Protein AF-A0A239AAK7-F1 (afdb_monomer_lite)

Foldseek 3Di:
DDDDQPDQDQLLVQVLVLVVCVLLQCVLQLAPDNDLLRLCCQQPVVDSCQNVCSNSVVDRDDDPSSVVSCCVQFVWDSCSSVHPPDDTDTDHPFGQHPVRDRDPPVPRDPVSVVVVCPPVVVVVVVVVVVVVVVVVVVVVVVVVVVVVVVVVVD

Secondary structure (DSSP, 8-state):
---------HHHHHHHHHHHHHHHHHHHTTPSP-SHHHHHHHH-TT-TTHHHHHHTTSS-S--HHHHHHHHHHH---THHHHSSS-------SS-B-TTS-B-------HHHHHHHTTSHHHHHHHHHHHHHHHHHHHHHHHHHHHHHHHHTT-

Organism: NCBI:txid1627892

pLDDT: mean 74.69, std 17.74, range [36.34, 94.88]

Structure (mmCIF, N/CA/C/O backbone):
data_AF-A0A239AAK7-F1
#
_entry.id   AF-A0A239AAK7-F1
#
loop_
_atom_site.group_PDB
_atom_site.id
_atom_site.type_symbol
_atom_site.label_atom_id
_atom_site.label_alt_id
_atom_site.label_comp_id
_atom_site.label_asym_id
_atom_site.label_entity_id
_atom_site.label_seq_id
_atom_site.pdbx_PDB_ins_code
_atom_site.Cartn_x
_atom_site.Cartn_y
_atom_site.Cartn_z
_atom_site.occupancy
_atom_site.B_iso_or_equiv
_atom_site.auth_seq_id
_atom_site.auth_comp_id
_atom_site.auth_asym_id
_atom_site.auth_atom_id
_atom_site.pdbx_PDB_model_num
ATOM 1 N N . MET A 1 1 ? 28.289 14.047 -19.782 1.00 38.56 1 MET A N 1
ATOM 2 C CA . MET A 1 1 ? 27.276 13.076 -20.255 1.00 38.56 1 MET A CA 1
ATOM 3 C C . MET A 1 1 ? 25.957 13.418 -19.579 1.00 38.56 1 MET A C 1
ATOM 5 O O . MET A 1 1 ? 25.870 13.286 -18.367 1.00 38.56 1 MET A O 1
ATOM 9 N N . GLN A 1 2 ? 24.980 13.949 -20.316 1.00 36.34 2 GLN A N 1
ATOM 10 C CA . GLN A 1 2 ? 23.648 14.225 -19.769 1.00 36.34 2 GLN A CA 1
ATOM 11 C C . GLN A 1 2 ? 22.883 12.902 -19.687 1.00 36.34 2 GLN A C 1
ATOM 13 O O . GLN A 1 2 ? 22.629 12.257 -20.703 1.00 36.34 2 GLN A O 1
ATOM 18 N N . THR A 1 3 ? 22.562 12.460 -18.476 1.00 41.84 3 THR A N 1
ATOM 19 C CA . THR A 1 3 ? 21.661 11.333 -18.249 1.00 41.84 3 THR A CA 1
ATOM 20 C C . THR A 1 3 ? 20.270 11.737 -18.727 1.00 41.84 3 THR A C 1
ATOM 22 O O . THR A 1 3 ? 19.584 12.515 -18.070 1.00 41.84 3 THR A O 1
ATOM 25 N N . GLN A 1 4 ? 19.851 11.228 -19.890 1.00 46.66 4 GLN A N 1
ATOM 26 C CA . GLN A 1 4 ? 18.460 11.321 -20.330 1.00 46.66 4 GLN A CA 1
ATOM 27 C C . GLN A 1 4 ? 17.575 10.761 -19.209 1.00 46.66 4 GLN A C 1
ATOM 29 O O . GLN A 1 4 ? 17.643 9.570 -18.892 1.00 46.66 4 GLN A O 1
ATOM 34 N N . GLN A 1 5 ? 16.781 11.621 -18.567 1.00 51.81 5 GLN A N 1
ATOM 35 C CA . GLN A 1 5 ? 15.777 11.179 -17.607 1.00 51.81 5 GLN A CA 1
ATOM 36 C C . GLN A 1 5 ? 14.790 10.286 -18.362 1.00 51.81 5 GLN A C 1
ATOM 38 O O . GLN A 1 5 ? 14.039 10.749 -19.219 1.00 51.81 5 GLN A O 1
ATOM 43 N N . LYS A 1 6 ? 14.834 8.977 -18.091 1.00 64.25 6 LYS A N 1
ATOM 44 C CA . LYS A 1 6 ? 13.878 8.021 -18.656 1.00 64.25 6 LYS A CA 1
ATOM 45 C C . LYS A 1 6 ? 12.472 8.454 -18.253 1.00 64.25 6 LYS A C 1
ATOM 47 O O . LYS A 1 6 ? 12.147 8.450 -17.068 1.00 64.25 6 LYS A O 1
ATOM 52 N N . LYS A 1 7 ? 11.653 8.796 -19.247 1.00 71.81 7 LYS A N 1
ATOM 53 C CA . LYS A 1 7 ? 10.236 9.115 -19.071 1.00 71.81 7 LYS A CA 1
ATOM 54 C C . LYS A 1 7 ? 9.539 7.890 -18.468 1.00 71.81 7 LYS A C 1
ATOM 56 O O . LYS A 1 7 ? 9.503 6.829 -19.092 1.00 71.81 7 LYS A O 1
ATOM 61 N N . ILE A 1 8 ? 9.079 8.015 -17.227 1.00 79.31 8 ILE A N 1
ATOM 62 C CA . ILE A 1 8 ? 8.301 6.979 -16.539 1.00 79.31 8 ILE A CA 1
ATOM 63 C C . ILE A 1 8 ? 6.920 6.921 -17.204 1.00 79.31 8 ILE A C 1
ATOM 65 O O . ILE A 1 8 ? 6.363 7.958 -17.564 1.00 79.31 8 ILE A O 1
ATOM 69 N N . ASN A 1 9 ? 6.399 5.711 -17.416 1.00 86.12 9 ASN A N 1
ATOM 70 C CA . ASN A 1 9 ? 5.078 5.518 -18.012 1.00 86.12 9 ASN A CA 1
ATOM 71 C C . ASN A 1 9 ? 3.987 6.069 -17.067 1.00 86.12 9 ASN A C 1
ATOM 73 O O . ASN A 1 9 ? 4.116 5.820 -15.864 1.00 86.12 9 ASN A O 1
ATOM 77 N N . PRO A 1 10 ? 2.931 6.765 -17.535 1.00 88.94 10 PRO A N 1
ATOM 78 C CA . PRO A 1 10 ? 1.916 7.355 -16.657 1.00 88.94 10 PRO A CA 1
ATOM 79 C C . PRO A 1 10 ? 1.299 6.359 -15.668 1.00 88.94 10 PRO A C 1
ATOM 81 O O . PRO A 1 10 ? 1.191 6.654 -14.482 1.00 88.94 10 PRO A O 1
ATOM 84 N N . GLU A 1 11 ? 1.015 5.135 -16.110 1.00 91.50 11 GLU A N 1
ATOM 85 C CA . GLU A 1 11 ? 0.484 4.061 -15.266 1.00 91.50 11 GLU A CA 1
ATOM 86 C C . GLU A 1 11 ? 1.492 3.656 -14.187 1.00 91.50 11 GLU A C 1
ATOM 88 O O . GLU A 1 11 ? 1.119 3.346 -13.061 1.00 91.50 11 GLU A O 1
ATOM 93 N N . THR A 1 12 ? 2.794 3.690 -14.499 1.00 91.75 12 THR A N 1
ATOM 94 C CA . THR A 1 12 ? 3.842 3.434 -13.498 1.00 91.75 12 THR A CA 1
ATOM 95 C C . THR A 1 12 ? 3.886 4.540 -12.453 1.00 91.75 12 THR A C 1
ATOM 97 O O . THR A 1 12 ? 4.077 4.235 -11.280 1.00 91.75 12 THR A O 1
ATOM 100 N N . SER A 1 13 ? 3.695 5.797 -12.854 1.00 91.25 13 SER A N 1
ATOM 101 C CA . SER A 1 13 ? 3.602 6.915 -11.912 1.00 91.25 13 SER A CA 1
ATOM 102 C C . SER A 1 13 ? 2.395 6.755 -10.988 1.00 91.25 13 SER A C 1
ATOM 104 O O . SER A 1 13 ? 2.586 6.710 -9.776 1.00 91.25 13 SER A O 1
ATOM 106 N N . LYS A 1 14 ? 1.195 6.524 -11.538 1.00 92.62 14 LYS A N 1
ATOM 107 C CA . LYS A 1 14 ? -0.024 6.302 -10.742 1.00 92.62 14 LYS A CA 1
ATOM 108 C C . LYS A 1 14 ? 0.072 5.083 -9.827 1.00 92.62 14 LYS A C 1
ATOM 110 O O . LYS A 1 14 ? -0.349 5.120 -8.678 1.00 92.62 14 LYS A O 1
ATOM 115 N N . PHE A 1 15 ? 0.676 3.995 -10.302 1.00 94.62 15 PHE A N 1
ATOM 116 C CA . PHE A 1 15 ? 0.943 2.832 -9.460 1.00 94.62 15 PHE A CA 1
ATOM 117 C C . PHE A 1 15 ? 1.849 3.186 -8.278 1.00 94.62 15 PHE A C 1
ATOM 119 O O . PHE A 1 15 ? 1.572 2.773 -7.159 1.00 94.62 15 PHE A O 1
ATOM 126 N N . LEU A 1 16 ? 2.917 3.961 -8.491 1.00 93.19 16 LEU A N 1
ATOM 127 C CA . LEU A 1 16 ? 3.794 4.396 -7.400 1.00 93.19 16 LEU A CA 1
ATOM 128 C C . LEU A 1 16 ? 3.080 5.344 -6.423 1.00 93.19 16 LEU A C 1
ATOM 130 O O . LEU A 1 16 ? 3.316 5.229 -5.222 1.00 93.19 16 LEU A O 1
ATOM 134 N N . GLU A 1 17 ? 2.185 6.205 -6.910 1.00 92.56 17 GLU A N 1
ATOM 135 C CA . GLU A 1 17 ? 1.325 7.057 -6.075 1.00 92.56 17 GLU A CA 1
ATOM 136 C C . GLU A 1 17 ? 0.415 6.221 -5.169 1.00 92.56 17 GLU A C 1
ATOM 138 O O . GLU A 1 17 ? 0.360 6.466 -3.966 1.00 92.56 17 GLU A O 1
ATOM 143 N N . VAL A 1 18 ? -0.203 5.158 -5.699 1.00 93.06 18 VAL A N 1
ATOM 144 C CA . VAL A 1 18 ? -0.997 4.217 -4.891 1.00 93.06 18 VAL A CA 1
ATOM 145 C C . VAL A 1 18 ? -0.165 3.598 -3.768 1.00 93.06 18 VAL A C 1
ATOM 147 O O . VAL A 1 18 ? -0.619 3.505 -2.628 1.00 93.06 18 VAL A O 1
ATOM 150 N N . ILE A 1 19 ? 1.067 3.176 -4.065 1.00 94.88 19 ILE A N 1
ATOM 151 C CA . ILE A 1 19 ? 1.962 2.598 -3.053 1.00 94.88 19 ILE A CA 1
ATOM 152 C C . ILE A 1 19 ? 2.326 3.631 -1.980 1.00 94.88 19 ILE A C 1
ATOM 154 O O . ILE A 1 19 ? 2.437 3.283 -0.800 1.00 94.88 19 ILE A O 1
ATOM 158 N N . ASP A 1 20 ? 2.522 4.888 -2.374 1.00 92.44 20 ASP A N 1
ATOM 159 C CA . ASP A 1 20 ? 2.791 5.977 -1.443 1.00 92.44 20 ASP A CA 1
ATOM 160 C C . ASP A 1 20 ? 1.609 6.266 -0.527 1.00 92.44 20 ASP A C 1
ATOM 162 O O . ASP A 1 20 ? 1.810 6.381 0.684 1.00 92.44 20 ASP A O 1
ATOM 166 N N . GLU A 1 21 ? 0.398 6.290 -1.073 1.00 89.56 21 GLU A N 1
ATOM 167 C CA . GLU A 1 21 ? -0.824 6.473 -0.299 1.00 89.56 21 GLU A CA 1
ATOM 168 C C . GLU A 1 21 ? -1.037 5.317 0.684 1.00 89.56 21 GLU A C 1
ATOM 170 O O . GLU A 1 21 ? -1.214 5.560 1.874 1.00 89.56 21 GLU A O 1
ATOM 175 N N . ILE A 1 22 ? -0.883 4.057 0.253 1.00 90.69 22 ILE A N 1
ATOM 176 C CA . ILE A 1 22 ? -0.968 2.891 1.153 1.00 90.69 22 ILE A CA 1
ATOM 177 C C . ILE A 1 22 ? 0.016 3.028 2.313 1.00 90.69 22 ILE A C 1
ATOM 179 O O . ILE A 1 22 ? -0.352 2.872 3.477 1.00 90.69 22 ILE A O 1
ATOM 183 N N . LYS A 1 23 ? 1.281 3.335 2.009 1.00 91.69 23 LYS A N 1
ATOM 184 C CA . LYS A 1 23 ? 2.345 3.487 3.008 1.00 91.69 23 LYS A CA 1
ATOM 185 C C . LYS A 1 23 ? 2.032 4.617 3.992 1.00 91.69 23 LYS A C 1
ATOM 187 O O . LYS A 1 23 ? 2.243 4.448 5.193 1.00 91.69 23 LYS A O 1
ATOM 192 N N . ASN A 1 24 ? 1.569 5.762 3.497 1.00 86.88 24 ASN A N 1
ATOM 193 C CA . ASN A 1 24 ? 1.277 6.934 4.317 1.00 86.88 24 ASN A CA 1
ATOM 194 C C . ASN A 1 24 ? 0.034 6.707 5.182 1.00 86.88 24 ASN A C 1
ATOM 196 O O . ASN A 1 24 ? 0.113 6.894 6.394 1.00 86.88 24 ASN A O 1
ATOM 200 N N . THR A 1 25 ? -1.060 6.221 4.597 1.00 82.19 25 THR A N 1
ATOM 201 C CA . THR A 1 25 ? -2.305 5.889 5.301 1.00 82.19 25 THR A CA 1
ATOM 202 C C . THR A 1 25 ? -2.065 4.836 6.375 1.00 82.19 25 THR A C 1
ATOM 204 O O . THR A 1 25 ? -2.447 5.033 7.525 1.00 82.19 25 THR A O 1
ATOM 207 N N . ASN A 1 26 ? -1.318 3.773 6.069 1.00 85.00 26 ASN A N 1
ATOM 208 C CA . ASN A 1 26 ? -0.961 2.758 7.061 1.00 85.00 26 ASN A CA 1
ATOM 209 C C . ASN A 1 26 ? -0.075 3.314 8.183 1.00 85.00 26 ASN A C 1
ATOM 211 O O . ASN A 1 26 ? -0.268 2.981 9.349 1.00 85.00 26 ASN A O 1
ATOM 215 N N . ARG A 1 27 ? 0.881 4.196 7.866 1.00 82.19 27 ARG A N 1
ATOM 216 C CA . ARG A 1 27 ? 1.698 4.867 8.886 1.00 82.19 27 ARG A CA 1
ATOM 217 C C . ARG A 1 27 ? 0.859 5.782 9.782 1.00 82.19 27 ARG A C 1
ATOM 219 O O . ARG A 1 27 ? 1.125 5.837 10.978 1.00 82.19 27 ARG A O 1
ATOM 226 N N . LEU A 1 28 ? -0.116 6.494 9.218 1.00 77.81 28 LEU A N 1
ATOM 227 C CA . LEU A 1 28 ? -1.015 7.377 9.964 1.00 77.81 28 LEU A CA 1
ATOM 228 C C . LEU A 1 28 ? -1.961 6.594 10.877 1.00 77.81 28 LEU A C 1
ATOM 230 O O . LEU A 1 28 ? -2.203 7.026 11.996 1.00 77.81 28 LEU A O 1
ATOM 234 N N . LEU A 1 29 ? -2.458 5.448 10.414 1.00 73.38 29 LEU A N 1
ATOM 235 C CA . LEU A 1 29 ? -3.409 4.594 11.134 1.00 73.38 29 LEU A CA 1
ATOM 236 C C . LEU A 1 29 ? -2.741 3.534 12.022 1.00 73.38 29 LEU A C 1
ATOM 238 O O . LEU A 1 29 ? -3.408 2.623 12.496 1.00 73.38 29 LEU A O 1
ATOM 242 N N . ASP A 1 30 ? -1.419 3.599 12.177 1.00 76.12 30 ASP A N 1
ATOM 243 C CA . ASP A 1 30 ? -0.595 2.577 12.828 1.00 76.12 30 ASP A CA 1
ATOM 244 C C . ASP A 1 30 ? -0.807 1.131 12.306 1.00 76.12 30 ASP A C 1
ATOM 246 O O . ASP A 1 30 ? -0.376 0.158 12.924 1.00 76.12 30 ASP A O 1
ATOM 250 N N . ALA A 1 31 ? -1.343 0.978 11.093 1.00 77.75 31 ALA A N 1
ATOM 251 C CA . ALA A 1 31 ? -1.600 -0.299 10.434 1.00 77.75 31 ALA A CA 1
ATOM 252 C C . ALA A 1 31 ? -0.364 -0.839 9.706 1.00 77.75 31 ALA A C 1
ATOM 254 O O . ALA A 1 31 ? 0.447 -0.083 9.178 1.00 77.75 31 ALA A O 1
ATOM 255 N N . ASN A 1 32 ? -0.217 -2.158 9.617 1.00 82.25 32 ASN A N 1
ATOM 256 C CA . ASN A 1 32 ? 0.791 -2.788 8.764 1.00 82.25 32 ASN A CA 1
ATOM 257 C C . ASN A 1 32 ? 0.214 -3.175 7.394 1.00 82.25 32 ASN A C 1
ATOM 259 O O . ASN A 1 32 ? -0.948 -3.569 7.324 1.00 82.25 32 ASN A O 1
ATOM 263 N N . PRO A 1 33 ? 1.020 -3.141 6.312 1.00 89.50 33 PRO A N 1
ATOM 264 C CA . PRO A 1 33 ? 2.448 -2.780 6.227 1.00 89.50 33 PRO A CA 1
ATOM 265 C C . PRO A 1 33 ? 2.732 -1.264 6.106 1.00 89.50 33 PRO A C 1
ATOM 267 O O . PRO A 1 33 ? 2.055 -0.558 5.365 1.00 89.50 33 PRO A O 1
ATOM 270 N N . LYS A 1 34 ? 3.814 -0.779 6.743 1.00 87.50 34 LYS A N 1
ATOM 271 C CA . LYS A 1 34 ? 4.215 0.657 6.757 1.00 87.50 34 LYS A CA 1
ATOM 272 C C . LYS A 1 34 ? 5.432 1.001 5.894 1.00 87.50 34 LYS A C 1
ATOM 274 O O . LYS A 1 34 ? 5.859 2.153 5.843 1.00 87.50 34 LYS A O 1
ATOM 279 N N . THR A 1 35 ? 6.054 0.009 5.259 1.00 91.06 35 THR A N 1
ATOM 280 C CA . THR A 1 35 ? 7.290 0.201 4.486 1.00 91.06 35 THR A CA 1
ATOM 281 C C . THR A 1 35 ? 7.134 -0.311 3.065 1.00 91.06 35 THR A C 1
ATOM 283 O O . THR A 1 35 ? 6.439 -1.295 2.820 1.00 91.06 35 THR A O 1
ATOM 286 N N . TYR A 1 36 ? 7.855 0.308 2.128 1.00 93.31 36 TYR A N 1
ATOM 287 C CA . TYR A 1 36 ? 7.912 -0.156 0.742 1.00 93.31 36 TYR A CA 1
ATOM 288 C C . TYR A 1 36 ? 8.329 -1.625 0.630 1.00 93.31 36 TYR A C 1
ATOM 290 O O . TYR A 1 36 ? 7.746 -2.363 -0.149 1.00 93.31 36 TYR A O 1
ATOM 298 N N . SER A 1 37 ? 9.314 -2.069 1.416 1.00 91.81 37 SER A N 1
ATOM 299 C CA . SER A 1 37 ? 9.782 -3.461 1.372 1.00 91.81 37 SER A CA 1
ATOM 300 C C . SER A 1 37 ? 8.694 -4.443 1.815 1.00 91.81 37 SER A C 1
ATOM 302 O O . SER A 1 37 ? 8.520 -5.488 1.191 1.00 91.81 37 SER A O 1
ATOM 304 N N . ALA A 1 38 ? 7.923 -4.092 2.850 1.00 91.12 38 ALA A N 1
ATOM 305 C CA . ALA A 1 38 ? 6.817 -4.917 3.325 1.00 91.12 38 ALA A CA 1
ATOM 306 C C . ALA A 1 38 ? 5.662 -4.961 2.313 1.00 91.12 38 ALA A C 1
ATOM 308 O O . ALA A 1 38 ? 5.179 -6.045 1.997 1.00 91.12 38 ALA A O 1
ATOM 309 N N . ILE A 1 39 ? 5.280 -3.814 1.737 1.00 94.25 39 ILE A N 1
ATOM 310 C CA . ILE A 1 39 ? 4.257 -3.754 0.679 1.00 94.25 39 ILE A CA 1
ATOM 311 C C . ILE A 1 39 ? 4.711 -4.563 -0.545 1.00 94.25 39 ILE A C 1
ATOM 313 O O . ILE A 1 39 ? 3.961 -5.399 -1.041 1.00 94.25 39 ILE A O 1
ATOM 317 N N . ALA A 1 40 ? 5.958 -4.382 -0.995 1.00 94.50 40 ALA A N 1
ATOM 318 C CA . ALA A 1 40 ? 6.530 -5.148 -2.101 1.00 94.50 40 ALA A CA 1
ATOM 319 C C . ALA A 1 40 ? 6.560 -6.652 -1.801 1.00 94.50 40 ALA A C 1
ATOM 321 O O . ALA A 1 40 ? 6.286 -7.453 -2.685 1.00 94.50 40 ALA A O 1
ATOM 322 N N . GLY A 1 41 ? 6.851 -7.038 -0.556 1.00 93.44 41 GLY A N 1
ATOM 323 C CA . GLY A 1 41 ? 6.825 -8.430 -0.114 1.00 93.44 41 GLY A CA 1
ATOM 324 C C . GLY A 1 41 ? 5.441 -9.076 -0.187 1.00 93.44 41 GLY A C 1
ATOM 325 O O . GLY A 1 41 ? 5.369 -10.285 -0.372 1.00 93.44 41 GLY A O 1
ATOM 326 N N . ILE A 1 42 ? 4.368 -8.288 -0.083 1.00 92.19 42 ILE A N 1
ATOM 327 C CA . ILE A 1 42 ? 2.986 -8.766 -0.225 1.00 92.19 42 ILE A CA 1
ATOM 328 C C . ILE A 1 42 ? 2.598 -8.840 -1.699 1.00 92.19 42 ILE A C 1
ATOM 330 O O . ILE A 1 42 ? 2.127 -9.874 -2.161 1.00 92.19 42 ILE A O 1
ATOM 334 N N . ILE A 1 43 ? 2.806 -7.759 -2.456 1.00 94.00 43 ILE A N 1
ATOM 335 C CA . ILE A 1 43 ? 2.277 -7.695 -3.824 1.00 94.00 43 ILE A CA 1
ATOM 336 C C . ILE A 1 43 ? 3.179 -8.379 -4.851 1.00 94.00 43 ILE A C 1
ATOM 338 O O . ILE A 1 43 ? 2.700 -8.871 -5.868 1.00 94.00 43 ILE A O 1
ATOM 342 N N . TYR A 1 44 ? 4.487 -8.422 -4.613 1.00 94.25 44 TYR A N 1
ATOM 343 C CA . TYR A 1 44 ? 5.450 -9.003 -5.541 1.00 94.25 44 TYR A CA 1
ATOM 344 C C . TYR A 1 44 ? 6.621 -9.669 -4.793 1.00 94.25 44 TYR A C 1
ATOM 346 O O . TYR A 1 44 ? 7.758 -9.183 -4.829 1.00 94.25 44 TYR A O 1
ATOM 354 N N . PRO A 1 45 ? 6.360 -10.796 -4.102 1.00 90.06 45 PRO A N 1
ATOM 355 C CA . PRO A 1 45 ? 7.303 -11.419 -3.168 1.00 90.06 45 PRO A CA 1
ATOM 356 C C . PRO A 1 45 ? 8.634 -11.838 -3.803 1.00 90.06 45 PRO A C 1
ATOM 358 O O . PRO A 1 45 ? 9.653 -11.877 -3.114 1.00 90.06 45 PRO A O 1
ATOM 361 N N . SER A 1 46 ? 8.644 -12.115 -5.110 1.00 91.94 46 SER A N 1
ATOM 362 C CA . SER A 1 46 ? 9.841 -12.500 -5.864 1.00 91.94 46 SER A CA 1
ATOM 363 C C . SER A 1 46 ? 10.855 -11.363 -6.044 1.00 91.94 46 SER A C 1
ATOM 365 O O . SER A 1 46 ? 12.024 -11.633 -6.310 1.00 91.94 46 SER A O 1
ATOM 367 N N . ASP A 1 47 ? 10.452 -10.096 -5.888 1.00 91.69 47 ASP A N 1
ATOM 368 C CA . ASP A 1 47 ? 11.351 -8.947 -6.023 1.00 91.69 47 ASP A CA 1
ATOM 369 C C . ASP A 1 47 ? 10.905 -7.757 -5.162 1.00 91.69 47 ASP A C 1
ATOM 371 O O . ASP A 1 47 ? 10.185 -6.859 -5.605 1.00 91.69 47 ASP A O 1
ATOM 375 N N . ARG A 1 48 ? 11.441 -7.680 -3.939 1.00 89.56 48 ARG A N 1
ATOM 376 C CA . ARG A 1 48 ? 11.166 -6.575 -3.001 1.00 89.56 48 ARG A CA 1
ATOM 377 C C . ARG A 1 48 ? 11.721 -5.216 -3.445 1.00 89.56 48 ARG A C 1
ATOM 379 O O . ARG A 1 48 ? 11.395 -4.195 -2.848 1.00 89.56 48 ARG A O 1
ATOM 386 N N . THR A 1 49 ? 12.549 -5.178 -4.492 1.00 92.75 49 THR A N 1
ATOM 387 C CA . THR A 1 49 ? 13.127 -3.935 -5.041 1.00 92.75 49 THR A CA 1
ATOM 388 C C . THR A 1 49 ? 12.321 -3.368 -6.213 1.00 92.75 49 THR A C 1
ATOM 390 O O . THR A 1 49 ? 12.745 -2.403 -6.858 1.00 92.75 49 THR A O 1
ATOM 393 N N . ILE A 1 50 ? 11.147 -3.948 -6.491 1.00 93.19 50 ILE A N 1
ATOM 394 C CA . ILE A 1 50 ? 10.298 -3.621 -7.637 1.00 93.19 50 ILE A CA 1
ATOM 395 C C . ILE A 1 50 ? 10.026 -2.120 -7.788 1.00 93.19 50 ILE A C 1
ATOM 397 O O . ILE A 1 50 ? 10.203 -1.572 -8.876 1.00 93.19 50 ILE A O 1
ATOM 401 N N . PHE A 1 51 ? 9.700 -1.420 -6.702 1.00 93.31 51 PHE A N 1
ATOM 402 C CA . PHE A 1 51 ? 9.392 0.013 -6.748 1.00 93.31 51 PHE A CA 1
ATOM 403 C C . PHE A 1 51 ? 10.596 0.858 -7.159 1.00 93.31 51 PHE A C 1
ATOM 405 O O . PHE A 1 51 ? 10.476 1.761 -7.984 1.00 93.31 51 PHE A O 1
ATOM 412 N N . THR A 1 52 ? 11.790 0.530 -6.658 1.00 91.38 52 THR A N 1
ATOM 413 C CA . THR A 1 52 ? 13.027 1.206 -7.066 1.00 91.38 52 THR A CA 1
ATOM 414 C C . THR A 1 52 ? 13.327 0.961 -8.541 1.00 91.38 52 THR A C 1
ATOM 416 O O . THR A 1 52 ? 13.726 1.886 -9.248 1.00 91.38 52 THR A O 1
ATOM 419 N N . LYS A 1 53 ? 13.119 -0.268 -9.027 1.00 92.00 53 LYS A N 1
ATOM 420 C CA . LYS A 1 53 ? 13.334 -0.627 -10.435 1.00 92.00 53 LYS A CA 1
ATOM 421 C C . LYS A 1 53 ? 12.359 0.089 -11.369 1.00 92.00 53 LYS A C 1
ATOM 423 O O . LYS A 1 53 ? 12.787 0.533 -12.434 1.00 92.00 53 LYS A O 1
ATOM 428 N N . LEU A 1 54 ? 11.095 0.230 -10.967 1.00 91.56 54 LEU A N 1
ATOM 429 C CA . LEU A 1 54 ? 10.084 1.009 -11.687 1.00 91.56 54 LEU A CA 1
ATOM 430 C C . LEU A 1 54 ? 10.450 2.500 -11.701 1.00 91.56 54 LEU A C 1
ATOM 432 O O . LEU A 1 54 ? 10.559 3.091 -12.771 1.00 91.56 54 LEU A O 1
ATOM 436 N N . LYS A 1 55 ? 10.776 3.081 -10.539 1.00 90.31 55 LYS A N 1
ATOM 437 C CA . LYS A 1 55 ? 11.162 4.498 -10.406 1.00 90.31 55 LYS A CA 1
ATOM 438 C C . LYS A 1 55 ? 12.413 4.862 -11.212 1.00 90.31 55 LYS A C 1
ATOM 440 O O . LYS A 1 55 ? 12.496 5.945 -11.773 1.00 90.31 55 LYS A O 1
ATOM 445 N N . LYS A 1 56 ? 13.396 3.959 -11.287 1.00 89.31 56 LYS A N 1
ATOM 446 C CA . LYS A 1 56 ? 14.625 4.152 -12.081 1.00 89.31 56 LYS A CA 1
ATOM 447 C C . LYS A 1 56 ? 14.452 3.805 -13.568 1.00 89.31 56 LYS A C 1
ATOM 449 O O . LYS A 1 56 ? 15.414 3.899 -14.328 1.00 89.31 56 LYS A O 1
ATOM 454 N N . GLY A 1 57 ? 13.275 3.335 -13.991 1.00 84.62 57 GLY A N 1
ATOM 455 C CA . GLY A 1 57 ? 13.039 2.877 -15.363 1.00 84.62 57 GLY A CA 1
ATOM 456 C C . GLY A 1 57 ? 13.914 1.683 -15.775 1.00 84.62 57 GLY A C 1
ATOM 457 O O . GLY A 1 57 ? 14.188 1.486 -16.966 1.00 84.62 57 GLY A O 1
ATOM 458 N N . VAL A 1 58 ? 14.402 0.907 -14.799 1.00 88.31 58 VAL A N 1
ATOM 459 C CA . VAL A 1 58 ? 15.061 -0.391 -15.025 1.00 88.31 58 VAL A CA 1
ATOM 460 C C . VAL A 1 58 ? 14.002 -1.411 -15.427 1.00 88.31 58 VAL A C 1
ATOM 462 O O . VAL A 1 58 ? 14.202 -2.174 -16.369 1.00 88.31 58 VAL A O 1
ATOM 465 N N . ARG A 1 59 ? 12.838 -1.363 -14.769 1.00 86.50 59 ARG A N 1
ATOM 466 C CA . ARG A 1 59 ? 11.643 -2.098 -15.180 1.00 86.50 59 ARG A CA 1
ATOM 467 C C . ARG A 1 59 ? 10.686 -1.148 -15.892 1.00 86.50 59 ARG A C 1
ATOM 469 O O . ARG A 1 59 ? 10.350 -0.102 -15.353 1.00 86.50 59 ARG A O 1
ATOM 476 N N . LYS A 1 60 ? 10.273 -1.514 -17.110 1.00 84.69 60 LYS A N 1
ATOM 477 C CA . LYS A 1 60 ? 9.447 -0.656 -17.981 1.00 84.69 60 LYS A CA 1
ATOM 478 C C . LYS A 1 60 ? 7.945 -0.742 -17.705 1.00 84.69 60 LYS A C 1
ATOM 480 O O . LYS A 1 60 ? 7.223 0.180 -18.055 1.00 84.69 60 LYS A O 1
ATOM 485 N N . LYS A 1 61 ? 7.478 -1.867 -17.160 1.00 87.94 61 LYS A N 1
ATOM 486 C CA . LYS A 1 61 ? 6.058 -2.154 -16.934 1.00 87.94 61 LYS A CA 1
ATOM 487 C C . LYS A 1 61 ? 5.846 -2.722 -15.540 1.00 87.94 61 LYS A C 1
ATOM 489 O O . LYS A 1 61 ? 6.724 -3.412 -15.010 1.00 87.94 61 LYS A O 1
ATOM 494 N N . ILE A 1 62 ? 4.672 -2.447 -14.988 1.00 91.25 62 ILE A N 1
ATOM 495 C CA . ILE A 1 62 ? 4.217 -3.026 -13.729 1.00 91.25 62 ILE A CA 1
ATOM 496 C C . ILE A 1 62 ? 3.918 -4.515 -13.973 1.00 91.25 62 ILE A C 1
ATOM 498 O O . ILE A 1 62 ? 3.294 -4.844 -14.984 1.00 91.25 62 ILE A O 1
ATOM 502 N N . PRO A 1 63 ? 4.382 -5.431 -13.109 1.00 92.44 63 PRO A N 1
ATOM 503 C CA . PRO A 1 63 ? 4.026 -6.844 -13.212 1.00 92.44 63 PRO A CA 1
ATOM 504 C C . PRO A 1 63 ? 2.528 -7.047 -13.003 1.00 92.44 63 PRO A C 1
ATOM 506 O O . PRO A 1 63 ? 1.961 -6.458 -12.085 1.00 92.44 63 PRO A O 1
ATOM 509 N N . LEU A 1 64 ? 1.911 -7.925 -13.796 1.00 92.50 64 LEU A N 1
ATOM 510 C CA . LEU A 1 64 ? 0.492 -8.244 -13.642 1.00 92.50 64 LEU A CA 1
ATOM 511 C C . LEU A 1 64 ? 0.198 -8.825 -12.254 1.00 92.50 64 LEU A C 1
ATOM 513 O O . LEU A 1 64 ? -0.716 -8.358 -11.588 1.00 92.50 64 LEU A O 1
ATOM 517 N N . ASP A 1 65 ? 1.033 -9.748 -11.775 1.00 93.06 65 ASP A N 1
ATOM 518 C CA . ASP A 1 65 ? 0.887 -10.340 -10.439 1.00 93.06 65 ASP A CA 1
ATOM 519 C C . ASP A 1 65 ? 0.895 -9.272 -9.336 1.00 93.06 65 ASP A C 1
ATOM 521 O O . ASP A 1 65 ? 0.139 -9.359 -8.373 1.00 93.06 65 ASP A O 1
ATOM 525 N N . ALA A 1 66 ? 1.708 -8.220 -9.501 1.00 93.88 66 ALA A N 1
ATOM 526 C CA . ALA A 1 66 ? 1.756 -7.111 -8.554 1.00 93.88 66 ALA A CA 1
ATOM 527 C C . ALA A 1 66 ? 0.448 -6.314 -8.535 1.00 93.88 66 ALA A C 1
ATOM 529 O O . ALA A 1 66 ? 0.004 -5.924 -7.461 1.00 93.88 66 ALA A O 1
ATOM 530 N N . LEU A 1 67 ? -0.179 -6.101 -9.695 1.00 94.06 67 LEU A N 1
ATOM 531 C CA . LEU A 1 67 ? -1.482 -5.436 -9.802 1.00 94.06 67 LEU A CA 1
ATOM 532 C C . LEU A 1 67 ? -2.603 -6.294 -9.206 1.00 94.06 67 LEU A C 1
ATOM 534 O O . LEU A 1 67 ? -3.408 -5.796 -8.425 1.00 94.06 67 LEU A O 1
ATOM 538 N N . VAL A 1 68 ? -2.620 -7.592 -9.520 1.00 92.25 68 VAL A N 1
ATOM 539 C CA . VAL A 1 68 ? -3.616 -8.537 -8.992 1.00 92.25 68 VAL A CA 1
ATOM 540 C C . VAL A 1 68 ? -3.533 -8.609 -7.470 1.00 92.25 68 VAL A C 1
ATOM 542 O O . VAL A 1 68 ? -4.548 -8.483 -6.783 1.00 92.25 68 VAL A O 1
ATOM 545 N N . ASN A 1 69 ? -2.326 -8.747 -6.921 1.00 92.12 6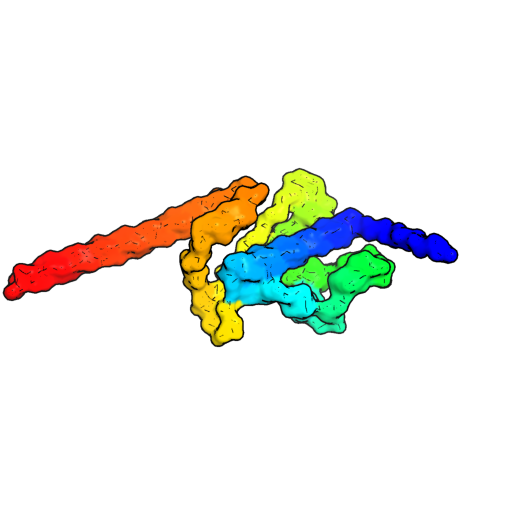9 ASN A N 1
ATOM 546 C CA . ASN A 1 69 ? -2.136 -8.792 -5.476 1.00 92.12 69 ASN A CA 1
ATOM 547 C C . ASN A 1 69 ? -2.452 -7.442 -4.819 1.00 92.12 69 ASN A C 1
ATOM 549 O O . ASN A 1 69 ? -3.036 -7.415 -3.740 1.00 92.12 69 ASN A O 1
ATOM 553 N N . LEU A 1 70 ? -2.128 -6.320 -5.467 1.00 92.25 70 LEU A N 1
ATOM 554 C CA . LEU A 1 70 ? -2.496 -4.993 -4.975 1.00 92.25 70 LEU A CA 1
ATOM 555 C C . LEU A 1 70 ? -4.021 -4.853 -4.829 1.00 92.25 70 LEU A C 1
ATOM 557 O O . LEU A 1 70 ? -4.497 -4.493 -3.754 1.00 92.25 70 LEU A O 1
ATOM 561 N N . ALA A 1 71 ? -4.782 -5.217 -5.863 1.00 90.00 71 ALA A N 1
ATOM 562 C CA . ALA A 1 71 ? -6.244 -5.215 -5.819 1.00 90.00 71 ALA A CA 1
ATOM 563 C C . ALA A 1 71 ? -6.797 -6.193 -4.767 1.00 90.00 71 ALA A C 1
ATOM 565 O O . ALA A 1 71 ? -7.744 -5.887 -4.049 1.00 90.00 71 ALA A O 1
ATOM 566 N N . THR A 1 72 ? -6.182 -7.368 -4.631 1.00 87.25 72 THR A N 1
ATOM 567 C CA . THR A 1 72 ? -6.673 -8.426 -3.736 1.00 87.25 72 THR A CA 1
ATOM 568 C C . THR A 1 72 ? -6.463 -8.091 -2.260 1.00 87.25 72 THR A C 1
ATOM 570 O O . THR A 1 72 ? -7.401 -8.218 -1.468 1.00 87.25 72 THR A O 1
ATOM 573 N N . TYR A 1 73 ? -5.246 -7.674 -1.894 1.00 86.94 73 TYR A N 1
ATOM 574 C CA . TYR A 1 73 ? -4.829 -7.473 -0.503 1.00 86.94 73 TYR A CA 1
ATOM 575 C C . TYR A 1 73 ? -5.124 -6.072 0.025 1.00 86.94 73 TYR A C 1
ATOM 577 O O . TYR A 1 73 ? -5.396 -5.925 1.212 1.00 86.94 73 TYR A O 1
ATOM 585 N N . PHE A 1 74 ? -5.064 -5.054 -0.835 1.00 87.12 74 PHE A N 1
ATOM 586 C CA . PHE A 1 74 ? -5.276 -3.661 -0.436 1.00 87.12 74 PHE A CA 1
ATOM 587 C C . PHE A 1 74 ? -6.606 -3.096 -0.935 1.00 87.12 74 PHE A C 1
ATOM 589 O O . PHE A 1 74 ? -6.894 -1.937 -0.663 1.00 87.12 74 PHE A O 1
ATOM 596 N N . LYS A 1 75 ? -7.410 -3.895 -1.655 1.00 84.94 75 LYS A N 1
ATOM 597 C CA . LYS A 1 75 ? -8.740 -3.510 -2.165 1.00 84.94 75 LYS A CA 1
ATOM 598 C C . LYS A 1 75 ? -8.743 -2.221 -2.987 1.00 84.94 75 LYS A C 1
ATOM 600 O O . LYS A 1 75 ? -9.751 -1.528 -3.056 1.00 84.94 75 LYS A O 1
ATOM 605 N N . VAL A 1 76 ? -7.615 -1.904 -3.616 1.00 86.44 76 VAL A N 1
ATOM 606 C CA . VAL A 1 76 ? -7.495 -0.709 -4.449 1.00 86.44 76 VAL A CA 1
ATOM 607 C C . VAL A 1 76 ? -8.212 -0.945 -5.771 1.00 86.44 76 VAL A C 1
ATOM 609 O O . VAL A 1 76 ? -7.988 -1.968 -6.425 1.00 86.44 76 VAL A O 1
ATOM 612 N N . ASP A 1 77 ? -9.023 0.025 -6.192 1.00 86.50 77 ASP A N 1
ATOM 613 C CA . ASP A 1 77 ? -9.586 0.036 -7.538 1.00 86.50 77 ASP A CA 1
ATOM 614 C C . ASP A 1 77 ? -8.477 0.307 -8.568 1.00 86.50 77 ASP A C 1
ATOM 616 O O . ASP A 1 77 ? -7.862 1.376 -8.610 1.00 86.50 77 ASP A O 1
ATOM 620 N N . MET A 1 78 ? -8.214 -0.684 -9.420 1.00 88.81 78 MET A N 1
ATOM 621 C CA . MET A 1 78 ? -7.198 -0.589 -10.467 1.00 88.81 78 MET A CA 1
ATOM 622 C C . MET A 1 78 ? -7.568 0.419 -11.558 1.00 88.81 78 MET A C 1
ATOM 624 O O . MET A 1 78 ? -6.671 0.870 -12.272 1.00 88.81 78 MET A O 1
ATOM 628 N N . ASN A 1 79 ? -8.840 0.819 -11.674 1.00 88.75 79 ASN A N 1
ATOM 629 C CA . ASN A 1 79 ? -9.271 1.825 -12.641 1.00 88.75 79 ASN A CA 1
ATOM 630 C C . ASN A 1 79 ? -8.524 3.148 -12.462 1.00 88.75 79 ASN A C 1
ATOM 632 O O . ASN A 1 79 ? -8.174 3.780 -13.457 1.00 88.75 79 ASN A O 1
ATOM 636 N N . TYR A 1 80 ? -8.170 3.501 -11.220 1.00 88.25 80 TYR A N 1
ATOM 637 C CA . TYR A 1 80 ? -7.336 4.665 -10.919 1.00 88.25 80 TYR A CA 1
ATOM 638 C C . TYR A 1 80 ? -6.037 4.687 -11.741 1.00 88.25 80 TYR A C 1
ATOM 640 O O . TYR A 1 80 ? -5.633 5.731 -12.253 1.00 88.25 80 TYR A O 1
ATOM 648 N N . ILE A 1 81 ? -5.391 3.527 -11.905 1.00 90.69 81 ILE A N 1
ATOM 649 C CA . ILE A 1 81 ? -4.081 3.401 -12.557 1.00 90.69 81 ILE A CA 1
ATOM 650 C C . ILE A 1 81 ? -4.189 3.562 -14.078 1.00 90.69 81 ILE A C 1
ATOM 652 O O . ILE A 1 81 ? -3.282 4.125 -14.693 1.00 90.69 81 ILE A O 1
ATOM 656 N N . PHE A 1 82 ? -5.272 3.072 -14.681 1.00 90.56 82 PHE A N 1
ATOM 657 C CA . PHE A 1 82 ? -5.390 2.942 -16.137 1.00 90.56 82 PHE A CA 1
ATOM 658 C C . PHE A 1 82 ? -6.292 3.989 -16.790 1.00 90.56 82 PHE A C 1
ATOM 660 O O . PHE A 1 82 ? -6.141 4.247 -17.982 1.00 90.56 82 PHE A O 1
ATOM 667 N N . PHE A 1 83 ? -7.198 4.606 -16.033 1.00 88.00 83 PHE A N 1
ATOM 668 C CA . PHE A 1 83 ? -8.197 5.531 -16.559 1.00 88.00 83 PHE A CA 1
ATOM 669 C C . PHE A 1 83 ? -8.136 6.889 -15.850 1.00 88.00 83 PHE A C 1
ATOM 671 O O . PHE A 1 83 ? -7.620 7.025 -14.738 1.00 88.00 83 PHE A O 1
ATOM 678 N N . GLU A 1 84 ? -8.613 7.927 -16.530 1.00 82.94 84 GLU A N 1
ATOM 679 C CA . GLU A 1 84 ? -8.803 9.262 -15.956 1.00 82.94 84 GLU A CA 1
ATOM 680 C C . GLU A 1 84 ? -10.191 9.373 -15.307 1.00 82.94 84 GLU A C 1
ATOM 682 O O . GLU A 1 84 ? -11.104 8.632 -15.667 1.00 82.94 84 GLU A O 1
ATOM 687 N N . GLY A 1 85 ? -10.349 10.284 -14.340 1.00 77.19 85 GLY A N 1
ATOM 688 C CA . GLY A 1 85 ? -11.627 10.522 -13.652 1.00 77.19 85 GLY A CA 1
ATOM 689 C C . GLY A 1 85 ? -11.987 9.513 -12.556 1.00 77.19 85 GLY A C 1
ATOM 690 O O . GLY A 1 85 ? -13.077 9.591 -12.001 1.00 77.19 85 GLY A O 1
ATOM 691 N N . PHE A 1 86 ? -11.085 8.583 -12.237 1.00 80.88 8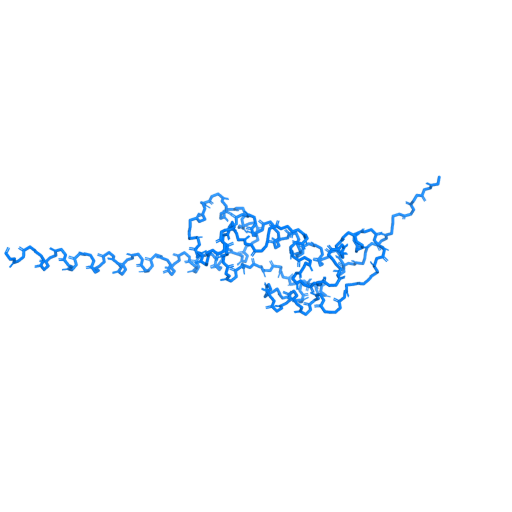6 PHE A N 1
ATOM 692 C CA . PHE A 1 86 ? -11.191 7.722 -11.062 1.00 80.88 86 PHE A CA 1
ATOM 693 C C . PHE A 1 86 ? -10.3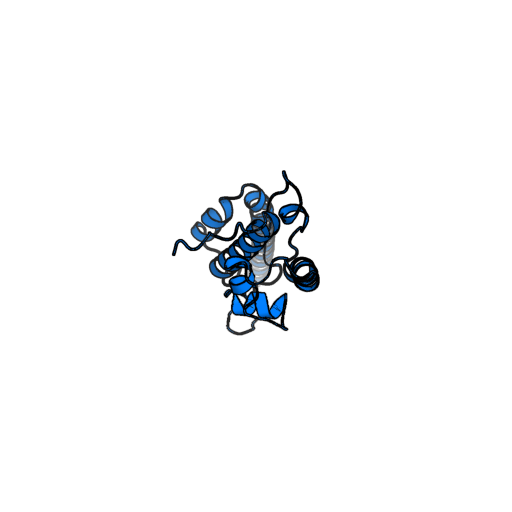17 8.277 -9.944 1.00 80.88 86 PHE A C 1
ATOM 695 O O . PHE A 1 86 ? -9.179 8.676 -10.201 1.00 80.88 86 PHE A O 1
ATOM 702 N N . ASP A 1 87 ? -10.830 8.238 -8.717 1.00 77.69 87 ASP A N 1
ATOM 703 C CA . ASP A 1 87 ? -10.108 8.665 -7.523 1.00 77.69 87 ASP A CA 1
ATOM 704 C C . ASP A 1 87 ? -9.488 7.484 -6.781 1.00 77.69 87 ASP A C 1
A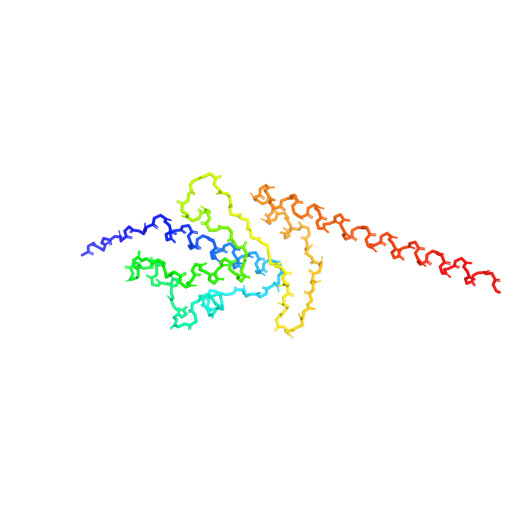TOM 706 O O . ASP A 1 87 ? -10.025 6.372 -6.744 1.00 77.69 87 ASP A O 1
ATOM 710 N N . MET A 1 88 ? -8.332 7.739 -6.172 1.00 80.75 88 MET A N 1
ATOM 711 C CA . MET A 1 88 ? -7.662 6.758 -5.335 1.00 80.75 88 MET A CA 1
ATOM 712 C C . MET A 1 88 ? -8.353 6.717 -3.974 1.00 80.75 88 MET A C 1
ATOM 714 O O . MET A 1 88 ? -8.284 7.674 -3.205 1.00 80.75 88 MET A O 1
ATOM 718 N N . ASN A 1 89 ? -8.980 5.581 -3.676 1.00 76.56 89 ASN A N 1
ATOM 719 C CA . ASN A 1 89 ? -9.586 5.308 -2.381 1.00 76.56 89 ASN A CA 1
ATOM 720 C C . ASN A 1 89 ? -8.923 4.071 -1.774 1.00 76.56 89 ASN A C 1
ATOM 722 O O . ASN A 1 89 ? -9.030 2.966 -2.308 1.00 76.56 89 ASN A O 1
ATOM 726 N N . TYR A 1 90 ? -8.227 4.259 -0.655 1.00 82.81 90 TYR A N 1
ATOM 727 C CA . TYR A 1 90 ? -7.628 3.173 0.109 1.00 82.81 90 TYR A CA 1
ATOM 728 C C . TYR A 1 90 ? -7.912 3.352 1.592 1.00 82.81 90 TYR A C 1
ATOM 730 O O . TYR A 1 90 ? -7.597 4.384 2.186 1.00 82.81 90 TYR A O 1
ATOM 738 N N . PHE A 1 91 ? -8.435 2.291 2.196 1.00 77.94 91 PHE A N 1
ATOM 739 C CA . PHE A 1 91 ? -8.573 2.179 3.634 1.00 77.94 91 PHE A CA 1
ATOM 740 C C . PHE A 1 91 ? -8.185 0.757 4.061 1.00 77.94 91 PHE A C 1
ATOM 742 O O . PHE A 1 91 ? -8.681 -0.206 3.471 1.00 77.94 91 PHE A O 1
ATOM 749 N N . PRO A 1 92 ? -7.298 0.582 5.054 1.00 76.88 92 PRO A N 1
ATOM 750 C CA . PRO A 1 92 ? -6.920 -0.747 5.514 1.00 76.88 92 PRO A CA 1
ATOM 751 C C . PRO A 1 92 ? -8.116 -1.449 6.179 1.00 76.88 92 PRO A C 1
ATOM 753 O O . PRO A 1 92 ? -8.612 -0.990 7.205 1.00 76.88 92 PRO A O 1
ATOM 756 N N . GLU A 1 93 ? -8.552 -2.591 5.631 1.00 67.06 93 GLU A N 1
ATOM 757 C CA . GLU A 1 93 ? -9.633 -3.406 6.223 1.00 67.06 93 GLU A CA 1
ATOM 758 C C . GLU A 1 93 ? -9.256 -3.955 7.612 1.00 67.06 93 GLU A C 1
ATOM 760 O O . GLU A 1 93 ? -10.114 -4.133 8.475 1.00 67.06 93 GLU A O 1
ATOM 765 N N . ILE A 1 94 ? -7.968 -4.239 7.840 1.00 55.97 94 ILE A N 1
ATOM 766 C CA . ILE A 1 94 ? -7.460 -4.798 9.096 1.00 55.97 94 ILE A CA 1
ATOM 767 C C . ILE A 1 94 ? -6.233 -4.001 9.536 1.00 55.97 94 ILE A C 1
ATOM 769 O O . ILE A 1 94 ? -5.168 -4.084 8.927 1.00 55.97 94 ILE A O 1
ATOM 773 N N . VAL A 1 95 ? -6.368 -3.273 10.644 1.00 54.16 95 VAL A N 1
ATOM 774 C CA . VAL A 1 95 ? -5.233 -2.685 11.360 1.00 54.16 95 VAL A CA 1
ATOM 775 C C . VAL A 1 95 ? -4.571 -3.812 12.164 1.00 54.16 95 VAL A C 1
ATOM 777 O O . VAL A 1 95 ? -5.189 -4.454 13.013 1.00 54.16 95 VAL A O 1
ATOM 780 N N . MET A 1 96 ? -3.325 -4.140 11.829 1.00 47.34 96 MET A N 1
ATOM 781 C CA . MET A 1 96 ? -2.468 -4.984 12.665 1.00 47.34 96 MET A CA 1
ATOM 782 C C . MET A 1 96 ? -1.375 -4.095 13.238 1.00 47.34 96 MET A C 1
ATOM 784 O O . MET A 1 96 ? -0.568 -3.569 12.465 1.00 47.34 96 MET A O 1
ATOM 788 N N . ASN A 1 97 ? -1.326 -3.946 14.563 1.00 50.53 97 ASN A N 1
ATOM 789 C CA . ASN A 1 97 ? -0.235 -3.223 15.220 1.00 50.53 97 ASN A CA 1
ATOM 790 C C . ASN A 1 97 ? 1.078 -4.022 15.056 1.00 50.53 97 ASN A C 1
ATOM 792 O O . ASN A 1 97 ? 1.065 -5.190 14.653 1.00 50.53 97 ASN A O 1
ATOM 796 N N . SER A 1 98 ? 2.229 -3.404 15.349 1.00 51.91 98 SER A N 1
ATOM 797 C CA . SER A 1 98 ? 3.563 -4.036 15.238 1.00 51.91 98 SER A CA 1
ATOM 798 C C . SER A 1 98 ? 3.695 -5.373 15.974 1.00 51.91 98 SER A C 1
ATOM 800 O O . SER A 1 98 ? 4.530 -6.192 15.603 1.00 51.91 98 SER A O 1
ATOM 802 N N . ASP A 1 99 ? 2.845 -5.605 16.972 1.00 55.94 99 ASP A N 1
ATOM 803 C CA . ASP A 1 99 ? 2.896 -6.762 17.865 1.00 55.94 99 ASP A CA 1
ATOM 804 C C . ASP A 1 99 ? 2.023 -7.936 17.380 1.00 55.94 99 ASP A C 1
ATOM 806 O O . ASP A 1 99 ? 1.671 -8.817 18.164 1.00 55.94 99 ASP A O 1
ATOM 810 N N . ASN A 1 100 ? 1.619 -7.948 16.100 1.00 51.47 100 ASN A N 1
ATOM 811 C CA . ASN A 1 100 ? 0.762 -8.973 15.477 1.00 51.47 100 ASN A CA 1
ATOM 812 C C . ASN A 1 100 ? -0.596 -9.206 16.167 1.00 51.47 100 ASN A C 1
ATOM 814 O O . ASN A 1 100 ? -1.304 -10.168 15.856 1.00 51.47 100 ASN A O 1
ATOM 818 N N . LYS A 1 101 ? -1.014 -8.321 17.074 1.00 43.84 101 LYS A N 1
ATOM 819 C CA . LYS A 1 101 ? -2.387 -8.313 17.572 1.00 43.84 101 LYS A CA 1
ATOM 820 C C . LYS A 1 101 ? -3.280 -7.689 16.500 1.00 43.84 101 LYS A C 1
ATOM 822 O O . LYS A 1 101 ? -3.030 -6.573 16.049 1.00 43.84 101 LYS A O 1
ATOM 827 N N . LYS A 1 102 ? -4.328 -8.419 16.093 1.00 43.72 102 LYS A N 1
ATOM 828 C CA . LYS A 1 102 ? -5.479 -7.834 15.390 1.00 43.72 102 LYS A CA 1
ATOM 829 C C . LYS A 1 102 ? -6.137 -6.857 16.355 1.00 43.72 102 LYS A C 1
ATOM 831 O O . LYS A 1 102 ? -6.948 -7.248 17.190 1.00 43.72 102 LYS A O 1
ATOM 836 N N . THR A 1 103 ? -5.750 -5.602 16.265 1.00 42.69 103 THR A N 1
ATOM 837 C CA . THR A 1 103 ? -6.374 -4.506 16.987 1.00 42.69 103 THR A CA 1
ATOM 838 C C . THR A 1 103 ? -6.958 -3.595 15.940 1.00 42.69 103 THR A C 1
ATOM 840 O O . THR A 1 103 ? -6.229 -2.953 15.197 1.00 42.69 103 THR A O 1
ATOM 843 N N . ILE A 1 104 ? -8.286 -3.520 15.887 1.00 44.38 104 ILE A N 1
ATOM 844 C CA . ILE A 1 104 ? -8.933 -2.343 15.317 1.00 44.38 104 ILE A CA 1
ATOM 845 C C . ILE A 1 104 ? -8.570 -1.211 16.285 1.00 44.38 104 ILE A C 1
ATOM 847 O O . ILE A 1 104 ? -9.272 -1.001 17.272 1.00 44.38 104 ILE A O 1
ATOM 851 N N . ASP A 1 105 ? -7.413 -0.573 16.092 1.00 41.53 105 ASP A N 1
ATOM 852 C CA . ASP A 1 105 ? -7.015 0.576 16.896 1.00 41.53 105 ASP A CA 1
ATOM 853 C C . ASP A 1 105 ? -7.924 1.738 16.491 1.00 41.53 105 ASP A C 1
ATOM 855 O O . ASP A 1 105 ? -7.754 2.407 15.473 1.00 41.53 105 ASP A O 1
ATOM 859 N N . THR A 1 106 ? -9.019 1.884 17.232 1.00 41.81 106 THR A N 1
ATOM 860 C CA . THR A 1 106 ? -10.049 2.884 16.961 1.00 41.81 106 THR A CA 1
ATOM 861 C C . THR A 1 106 ? -9.639 4.289 17.389 1.00 41.81 106 THR A C 1
ATOM 863 O O . THR A 1 106 ? -10.398 5.223 17.130 1.00 41.81 106 THR A O 1
ATOM 866 N N . THR A 1 107 ? -8.466 4.454 18.005 1.00 44.38 107 THR A N 1
ATOM 867 C CA . THR A 1 107 ? -7.928 5.732 18.482 1.00 44.38 107 THR A CA 1
ATOM 868 C C . THR A 1 107 ? -7.126 6.451 17.396 1.00 44.38 107 THR A C 1
ATOM 870 O O . THR A 1 107 ? -5.970 6.812 17.573 1.00 44.38 107 THR A O 1
ATOM 873 N N . VAL A 1 108 ? -7.757 6.698 16.246 1.00 51.09 108 VAL A N 1
ATOM 874 C CA . VAL A 1 108 ? -7.200 7.618 15.245 1.00 51.09 108 VAL A CA 1
ATOM 875 C C . VAL A 1 108 ? -7.438 9.041 15.745 1.00 51.09 108 VAL A C 1
ATOM 877 O O . VAL A 1 108 ? -8.583 9.436 15.972 1.00 51.09 108 VAL A O 1
ATOM 880 N N . SER A 1 109 ? -6.372 9.809 15.964 1.00 50.81 109 SER A N 1
ATOM 881 C CA . SER A 1 109 ? -6.487 11.177 16.472 1.00 50.81 109 SER A CA 1
ATOM 882 C C . SER A 1 109 ? -7.192 12.080 15.454 1.00 50.81 109 SER A C 1
ATOM 884 O O . SER A 1 109 ? -7.081 11.889 14.242 1.00 50.81 109 SER A O 1
ATOM 886 N N . LEU A 1 110 ? -7.895 13.110 15.933 1.00 48.88 110 LEU A N 1
ATOM 887 C CA . LEU A 1 110 ? -8.608 14.067 15.078 1.00 48.88 110 LEU A CA 1
ATOM 888 C C . LEU A 1 110 ? -7.686 14.723 14.024 1.00 48.88 110 LEU A C 1
ATOM 890 O O . LEU A 1 110 ? -8.123 15.032 12.920 1.00 48.88 110 LEU A O 1
ATOM 894 N N . GLU A 1 111 ? -6.400 14.896 14.336 1.00 51.19 111 GLU A N 1
ATOM 895 C CA . GLU A 1 111 ? -5.394 15.455 13.421 1.00 51.19 111 GLU A CA 1
ATOM 896 C C . GLU A 1 111 ? -4.946 14.450 12.344 1.00 51.19 111 GLU A C 1
ATOM 898 O O . GLU A 1 111 ? -4.740 14.815 11.182 1.00 51.19 111 GLU A O 1
ATOM 903 N N . GLN A 1 112 ? -4.874 13.159 12.686 1.00 54.97 112 GLN A N 1
ATOM 904 C CA . GLN A 1 112 ? -4.646 12.089 11.708 1.00 54.97 112 GLN A CA 1
ATOM 905 C C . GLN A 1 112 ? -5.834 11.974 10.745 1.00 54.97 112 GLN A C 1
ATOM 907 O O . GLN A 1 112 ? -5.639 11.855 9.537 1.00 54.97 112 GLN A O 1
ATOM 912 N N . LEU A 1 113 ? -7.058 12.117 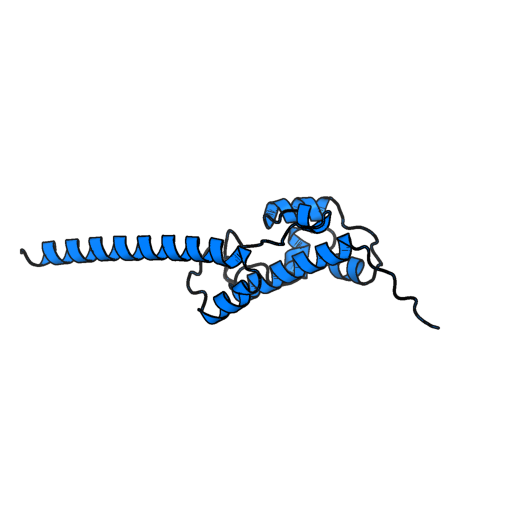11.260 1.00 52.69 113 LEU A N 1
ATOM 913 C CA . LEU A 1 113 ? -8.281 12.130 10.457 1.00 52.69 113 LEU A CA 1
ATOM 914 C C . LEU A 1 113 ? -8.336 13.313 9.486 1.00 52.69 113 LEU A C 1
ATOM 916 O O . LEU A 1 113 ? -8.626 13.117 8.310 1.00 52.69 113 LEU A O 1
ATOM 920 N N . LYS A 1 114 ? -7.982 14.527 9.927 1.00 51.81 114 LYS A N 1
ATOM 921 C CA . LYS A 1 114 ? -7.897 15.708 9.047 1.00 51.81 114 LYS A CA 1
ATOM 922 C C . LYS A 1 114 ? -6.860 15.551 7.932 1.00 51.81 114 LYS A C 1
ATOM 924 O O . LYS A 1 114 ? -7.052 16.083 6.844 1.00 51.81 114 LYS A O 1
ATOM 929 N N . THR A 1 115 ? -5.776 14.820 8.190 1.00 51.88 115 THR A N 1
ATOM 930 C CA . THR A 1 115 ? -4.722 14.565 7.196 1.00 51.88 115 THR A CA 1
ATOM 931 C C . THR A 1 115 ? -5.181 13.564 6.129 1.00 51.88 115 THR A C 1
ATOM 933 O O . THR A 1 115 ? -4.908 13.771 4.949 1.00 51.88 115 THR A O 1
ATOM 936 N N . ILE A 1 116 ? -5.935 12.530 6.526 1.00 51.91 116 ILE A N 1
ATOM 937 C CA . ILE A 1 116 ? -6.597 11.569 5.617 1.00 51.91 116 ILE A CA 1
ATOM 938 C C . ILE A 1 116 ? -7.687 12.262 4.774 1.00 51.91 116 ILE A C 1
ATOM 940 O O . ILE A 1 116 ? -7.918 11.905 3.620 1.00 51.91 116 ILE A O 1
ATOM 944 N N . ASN A 1 117 ? -8.318 13.299 5.331 1.00 48.59 117 ASN A N 1
ATOM 945 C CA . ASN A 1 117 ? -9.411 14.065 4.730 1.00 48.59 117 ASN A CA 1
ATOM 946 C C . ASN A 1 117 ? -8.998 15.038 3.603 1.00 48.59 117 ASN A C 1
ATOM 948 O O . ASN A 1 117 ? -9.820 15.827 3.150 1.00 48.59 117 ASN A O 1
ATOM 952 N N . LYS A 1 118 ? -7.739 15.029 3.139 1.00 52.38 118 LYS A N 1
ATOM 953 C CA . LYS A 1 118 ? -7.350 15.808 1.945 1.00 52.38 118 LYS A CA 1
ATOM 954 C C . LYS A 1 118 ? -7.958 15.269 0.642 1.00 52.38 118 LYS A C 1
ATOM 956 O O . LYS A 1 118 ? -7.989 16.008 -0.334 1.00 52.38 118 LYS A O 1
ATOM 961 N N . ASN A 1 119 ? -8.464 14.034 0.654 1.00 52.28 119 ASN A N 1
ATOM 962 C CA . ASN A 1 119 ? -9.252 13.438 -0.423 1.00 52.28 119 ASN A CA 1
ATOM 963 C C . ASN A 1 119 ? -10.715 13.351 0.044 1.00 52.28 119 ASN A C 1
ATOM 965 O O . ASN A 1 119 ? -11.030 12.565 0.938 1.00 52.28 119 ASN A O 1
ATOM 969 N N . GLU A 1 120 ? -11.605 14.169 -0.527 1.00 46.59 120 GLU A N 1
ATOM 970 C CA . GLU A 1 120 ? -13.002 14.360 -0.079 1.00 46.59 120 GLU A CA 1
ATOM 971 C C . GLU A 1 120 ? -13.814 13.050 0.018 1.00 46.59 120 GLU A C 1
ATOM 973 O O . GLU A 1 120 ? -14.707 12.922 0.855 1.00 46.59 120 GLU A O 1
ATOM 978 N N . HIS A 1 121 ? -13.459 12.027 -0.763 1.00 45.66 121 HIS A N 1
ATOM 979 C CA . HIS A 1 121 ? -14.107 10.713 -0.741 1.00 45.66 121 HIS A CA 1
ATOM 980 C C . HIS A 1 121 ? -13.814 9.881 0.523 1.00 45.66 121 HIS A C 1
ATOM 982 O O . HIS A 1 121 ? -14.672 9.111 0.965 1.00 45.66 121 HIS A O 1
ATOM 988 N N . ASN A 1 122 ? -12.674 10.101 1.187 1.00 53.62 122 ASN A N 1
ATOM 989 C CA . ASN A 1 122 ? -12.363 9.460 2.470 1.00 53.62 122 ASN A CA 1
ATOM 990 C C . ASN A 1 122 ? -13.188 10.045 3.630 1.00 53.62 122 ASN A C 1
ATOM 992 O O . ASN A 1 122 ? -13.367 9.377 4.651 1.00 53.62 122 ASN A O 1
ATOM 996 N N . ALA A 1 123 ? -13.733 11.258 3.474 1.00 52.00 123 ALA A N 1
ATOM 997 C CA . ALA A 1 123 ? -14.556 11.927 4.481 1.00 52.00 123 ALA A CA 1
ATOM 998 C C . ALA A 1 123 ? -15.848 11.155 4.779 1.00 52.00 123 ALA A C 1
ATOM 1000 O O . ALA A 1 123 ? -16.249 11.037 5.936 1.00 52.00 123 ALA A O 1
ATOM 1001 N N . LEU A 1 124 ? -16.488 10.607 3.740 1.00 52.31 124 LEU A N 1
ATOM 1002 C CA . LEU A 1 124 ? -17.762 9.897 3.854 1.00 52.31 124 LEU A CA 1
ATOM 1003 C C . LEU A 1 124 ? -17.587 8.518 4.499 1.00 52.31 124 LEU A C 1
ATOM 1005 O O . LEU A 1 124 ? -18.309 8.182 5.435 1.00 52.31 124 LEU A O 1
ATOM 1009 N N . ALA A 1 125 ? -16.594 7.746 4.048 1.00 52.12 125 ALA A N 1
ATOM 1010 C CA . ALA A 1 125 ? -16.268 6.450 4.646 1.00 52.12 125 ALA A CA 1
ATOM 1011 C C . ALA A 1 125 ? -15.857 6.607 6.121 1.00 52.12 125 ALA A C 1
ATOM 1013 O O . ALA A 1 125 ? -16.256 5.821 6.984 1.00 52.12 125 ALA A O 1
ATOM 1014 N N . LEU A 1 126 ? -15.122 7.680 6.429 1.00 55.84 126 LEU A N 1
ATOM 1015 C CA . LEU A 1 126 ? -14.790 8.043 7.797 1.00 55.84 126 LEU A CA 1
ATOM 1016 C C . LEU A 1 126 ? -16.029 8.446 8.607 1.00 55.84 126 LEU A C 1
ATOM 1018 O O . LEU A 1 126 ? -16.181 7.985 9.737 1.00 55.84 126 LEU A O 1
ATOM 1022 N N . ALA A 1 127 ? -16.917 9.271 8.050 1.00 63.28 127 ALA A N 1
ATOM 1023 C CA . ALA A 1 127 ? -18.154 9.675 8.710 1.00 63.28 127 ALA A CA 1
ATOM 1024 C C . ALA A 1 127 ? -19.024 8.458 9.048 1.00 63.28 127 ALA A C 1
ATOM 1026 O O . ALA A 1 127 ? -19.489 8.347 10.179 1.00 63.28 127 ALA A O 1
ATOM 1027 N N . MET A 1 128 ? -19.159 7.505 8.121 1.00 62.72 128 MET A N 1
ATOM 1028 C CA . MET A 1 128 ? -19.872 6.245 8.354 1.00 62.72 128 MET A CA 1
ATOM 1029 C C . MET A 1 128 ? -19.216 5.416 9.466 1.00 62.72 128 MET A C 1
ATOM 1031 O O . MET A 1 128 ? -19.897 4.991 10.398 1.00 62.72 128 MET A O 1
ATOM 1035 N N . SER A 1 129 ? -17.886 5.266 9.441 1.00 60.78 129 SER A N 1
ATOM 1036 C CA . SER A 1 129 ? -17.146 4.548 10.489 1.00 60.78 129 SER A CA 1
ATOM 1037 C C . SER A 1 129 ? -17.299 5.194 11.872 1.00 60.78 129 SER A C 1
ATOM 1039 O O . SER A 1 129 ? -17.458 4.500 12.877 1.00 60.78 129 SER A O 1
ATOM 1041 N N . LEU A 1 130 ? -17.260 6.528 11.950 1.00 70.12 130 LEU A N 1
ATOM 1042 C CA . LEU A 1 130 ? -17.475 7.267 13.195 1.00 70.12 130 LEU A CA 1
ATOM 1043 C C . LEU A 1 130 ? -18.917 7.117 13.697 1.00 70.12 130 LEU A C 1
ATOM 1045 O O . LEU A 1 130 ? -19.122 6.976 14.902 1.00 70.12 130 LEU A O 1
ATOM 1049 N N . TYR A 1 131 ? -19.895 7.083 12.791 1.00 72.19 131 TYR A N 1
ATOM 1050 C CA . TYR A 1 131 ? -21.304 6.899 13.136 1.00 72.19 131 TYR A CA 1
ATOM 1051 C C . TYR A 1 131 ? -21.573 5.511 13.733 1.00 72.19 131 TYR A C 1
ATOM 1053 O O . TYR A 1 131 ? -22.187 5.398 14.794 1.00 72.19 131 TYR A O 1
ATOM 1061 N N . GLU A 1 132 ? -21.037 4.451 13.122 1.00 67.12 132 GLU A N 1
ATOM 1062 C CA . GLU A 1 132 ? -21.130 3.086 13.661 1.00 67.12 132 GLU A CA 1
ATOM 1063 C C . GLU A 1 132 ? -20.470 2.957 15.040 1.00 67.12 132 GLU A C 1
ATOM 1065 O O . GLU A 1 132 ? -20.950 2.229 15.914 1.00 67.12 132 GLU A O 1
ATOM 1070 N N . LYS A 1 133 ? -19.363 3.676 15.261 1.00 66.00 133 LYS A N 1
ATOM 1071 C CA . LYS A 1 133 ? -18.686 3.715 16.563 1.00 66.00 133 LYS A CA 1
ATOM 1072 C C . LYS A 1 133 ? -19.531 4.426 17.615 1.00 66.00 133 LYS A C 1
ATOM 1074 O O . LYS A 1 133 ? -19.633 3.920 18.731 1.00 66.00 133 LYS A O 1
ATOM 1079 N N . LEU A 1 134 ? -20.149 5.557 17.270 1.00 79.00 134 LEU A N 1
ATOM 1080 C CA . LEU A 1 134 ? -21.042 6.290 18.168 1.00 79.00 134 LEU A CA 1
ATOM 1081 C C . LEU A 1 134 ? -22.232 5.417 18.591 1.00 79.00 134 LEU A C 1
ATOM 1083 O O . LEU A 1 134 ? -22.536 5.343 19.779 1.00 79.00 134 LEU A O 1
ATOM 1087 N N . ALA A 1 135 ? -22.839 4.696 17.643 1.00 78.25 135 ALA A N 1
ATOM 1088 C CA . ALA A 1 135 ? -23.954 3.790 17.914 1.00 78.25 135 ALA A CA 1
ATOM 1089 C C . ALA A 1 135 ? -23.587 2.709 18.949 1.00 78.25 135 ALA A C 1
ATOM 1091 O O . ALA A 1 135 ? -24.305 2.521 19.928 1.00 78.25 135 ALA A O 1
ATOM 1092 N N . LYS A 1 136 ? -22.414 2.075 18.809 1.00 78.50 136 LYS A N 1
ATOM 1093 C CA . LYS A 1 136 ? -21.924 1.065 19.770 1.00 78.50 136 LYS A CA 1
ATOM 1094 C C . LYS A 1 136 ? -21.632 1.633 21.159 1.00 78.50 136 LYS A C 1
ATOM 1096 O O . LYS A 1 136 ? -21.745 0.922 22.156 1.00 78.50 136 LYS A O 1
ATOM 1101 N N . VAL A 1 137 ? -21.194 2.891 21.242 1.00 80.19 137 VAL A N 1
ATOM 1102 C CA . VAL A 1 137 ? -20.980 3.566 22.532 1.00 80.19 137 VAL A CA 1
ATOM 1103 C C . VAL A 1 137 ? -22.318 3.861 23.205 1.00 80.19 137 VAL A C 1
ATOM 1105 O O . VAL A 1 137 ? -22.436 3.630 24.406 1.00 80.19 137 VAL A O 1
ATOM 1108 N N . MET A 1 138 ? -23.320 4.310 22.445 1.00 76.44 138 MET A N 1
ATOM 1109 C CA . MET A 1 138 ? -24.664 4.570 22.971 1.00 76.44 138 MET A CA 1
ATOM 1110 C C . MET A 1 138 ? -25.327 3.291 23.493 1.00 76.44 138 MET A C 1
ATOM 1112 O O . MET A 1 138 ? -25.794 3.283 24.626 1.00 76.44 138 MET A O 1
ATOM 1116 N N . GLU A 1 139 ? -25.249 2.188 22.747 1.00 83.56 139 GLU A N 1
ATOM 1117 C CA . GLU A 1 139 ? -25.777 0.879 23.166 1.00 83.56 139 GLU A CA 1
ATOM 1118 C C . GLU A 1 139 ? -25.137 0.391 24.482 1.00 83.56 139 GLU A C 1
ATOM 1120 O O . GLU A 1 139 ? -25.815 -0.052 25.409 1.00 83.56 139 GLU A O 1
ATOM 1125 N N . LYS A 1 140 ? -23.812 0.540 24.626 1.00 82.19 140 LYS A N 1
ATOM 1126 C CA . LYS A 1 140 ? -23.121 0.222 25.888 1.00 82.19 140 LYS A CA 1
ATOM 1127 C C . LYS A 1 140 ? -23.545 1.129 27.039 1.00 82.19 140 LYS A C 1
ATOM 1129 O O . LYS A 1 140 ? -23.584 0.671 28.184 1.00 82.19 140 LYS A O 1
ATOM 1134 N N . LEU A 1 141 ? -23.807 2.405 26.764 1.00 79.06 141 LEU A N 1
ATOM 1135 C CA . LEU A 1 141 ? -24.256 3.359 27.771 1.00 79.06 141 LEU A CA 1
ATOM 1136 C C . LEU A 1 141 ? -25.654 2.987 28.279 1.00 79.06 141 LEU A C 1
ATOM 1138 O O . LEU A 1 141 ? -25.853 2.940 29.490 1.00 79.06 141 LEU A O 1
ATOM 1142 N N . GLU A 1 142 ? -26.577 2.647 27.377 1.00 78.25 142 GLU A N 1
ATOM 1143 C CA . GLU A 1 142 ? -27.930 2.180 27.708 1.00 78.25 142 GLU A CA 1
ATOM 1144 C C . GLU A 1 142 ? -27.889 0.927 28.588 1.00 78.25 142 GLU A C 1
ATOM 1146 O O . GLU A 1 142 ? -28.441 0.932 29.688 1.00 78.25 142 GLU A O 1
ATOM 1151 N N . LEU A 1 143 ? -27.114 -0.088 28.193 1.00 77.56 143 LEU A N 1
ATOM 1152 C CA . LEU A 1 143 ? -26.917 -1.302 28.994 1.00 77.56 143 LEU A CA 1
ATOM 1153 C C . LEU A 1 143 ? -26.307 -1.009 30.374 1.00 77.56 143 LEU A C 1
ATOM 1155 O O . LEU A 1 143 ? -26.612 -1.677 31.362 1.00 77.56 143 LEU A O 1
ATOM 1159 N N . THR A 1 144 ? -25.423 -0.015 30.476 1.00 79.62 144 THR A N 1
ATOM 1160 C CA . THR A 1 144 ? -24.822 0.378 31.761 1.00 79.62 144 THR A CA 1
ATOM 1161 C C . THR A 1 144 ? -25.847 1.066 32.663 1.00 79.62 144 THR A C 1
ATOM 1163 O O . THR A 1 144 ? -25.883 0.799 33.865 1.00 79.62 144 THR A O 1
ATOM 1166 N N . ILE A 1 145 ? -26.699 1.919 32.090 1.00 75.88 145 ILE A N 1
ATOM 1167 C CA . ILE A 1 145 ? -27.782 2.605 32.801 1.00 75.88 145 ILE A CA 1
ATOM 1168 C C . ILE A 1 145 ? -28.817 1.590 33.304 1.00 75.88 145 ILE A C 1
ATOM 1170 O O . ILE A 1 145 ? -29.197 1.654 34.474 1.00 75.88 145 ILE A O 1
ATOM 1174 N N . GLU A 1 146 ? -29.218 0.622 32.476 1.00 69.06 146 GLU A N 1
ATOM 1175 C CA . GLU A 1 146 ? -30.141 -0.457 32.861 1.00 69.06 146 GLU A CA 1
ATOM 1176 C C . GLU A 1 146 ? -29.578 -1.336 33.987 1.00 69.06 146 GLU A C 1
ATOM 1178 O O . GLU A 1 146 ? -30.262 -1.643 34.962 1.00 69.06 146 GLU A O 1
ATOM 1183 N N . ASN A 1 147 ? -28.295 -1.694 33.927 1.00 68.44 147 ASN A N 1
ATOM 1184 C CA . ASN A 1 147 ? -27.680 -2.497 34.986 1.00 68.44 147 ASN A CA 1
ATOM 1185 C C . ASN A 1 147 ? -27.530 -1.720 36.309 1.00 68.44 147 ASN A C 1
ATOM 1187 O O . ASN A 1 147 ? -27.655 -2.299 37.393 1.00 68.44 147 ASN A O 1
ATOM 1191 N N . GLN A 1 148 ? -27.305 -0.402 36.252 1.00 65.81 148 GLN A N 1
ATOM 1192 C CA . GLN A 1 148 ? -27.260 0.450 37.445 1.00 65.81 148 GLN A CA 1
ATOM 1193 C C . GLN A 1 148 ? -28.638 0.671 38.079 1.00 65.81 148 GLN A C 1
ATOM 1195 O O . GLN A 1 148 ? -28.726 0.778 39.304 1.00 65.81 148 GLN A O 1
ATOM 1200 N N . SER A 1 149 ? -29.710 0.737 37.287 1.00 59.69 149 SER A N 1
ATOM 1201 C CA . SER A 1 149 ? -31.072 0.866 37.813 1.00 59.69 149 SER A CA 1
ATOM 1202 C C . SER A 1 149 ? -31.556 -0.434 38.467 1.00 59.69 149 SER A C 1
ATOM 1204 O O . SER A 1 149 ? -32.138 -0.371 39.548 1.00 59.69 149 SER A O 1
ATOM 1206 N N . VAL A 1 150 ? -31.212 -1.607 37.923 1.00 55.34 150 VAL A N 1
ATOM 1207 C CA . VAL A 1 150 ? -31.510 -2.917 38.544 1.00 55.34 150 VAL A CA 1
ATOM 1208 C C . VAL A 1 150 ? -30.717 -3.136 39.846 1.00 55.34 150 VAL A C 1
ATOM 1210 O O . VAL A 1 150 ? -31.239 -3.696 40.809 1.00 55.34 150 VAL A O 1
ATOM 1213 N N . SER A 1 151 ? -29.475 -2.644 39.925 1.00 53.75 151 SER A N 1
ATOM 1214 C CA . SER A 1 151 ? -28.631 -2.728 41.130 1.00 53.75 151 SER A CA 1
ATOM 1215 C C . SER A 1 151 ? -29.118 -1.874 42.309 1.00 53.75 151 SER A C 1
ATOM 1217 O O . SER A 1 151 ? -28.740 -2.167 43.441 1.00 53.75 151 SER A O 1
ATOM 1219 N N . LYS A 1 152 ? -29.899 -0.812 42.074 1.00 53.19 152 LYS A N 1
ATOM 1220 C CA . LYS A 1 152 ? -30.401 0.091 43.128 1.00 53.19 152 LYS A CA 1
ATOM 1221 C C . LYS A 1 152 ? -31.721 -0.369 43.765 1.00 53.19 152 LYS A C 1
ATOM 1223 O O . LYS A 1 152 ? -32.196 0.290 44.681 1.00 53.19 152 LYS A O 1
ATOM 1228 N N . ILE A 1 153 ? -32.310 -1.471 43.288 1.00 52.88 153 ILE A N 1
ATOM 1229 C CA . ILE A 1 153 ? -33.604 -2.014 43.752 1.00 52.88 153 ILE A CA 1
ATOM 1230 C C . ILE A 1 153 ? -33.407 -3.223 44.706 1.00 52.88 153 ILE A C 1
ATOM 1232 O O . ILE A 1 153 ? -34.346 -3.962 44.986 1.00 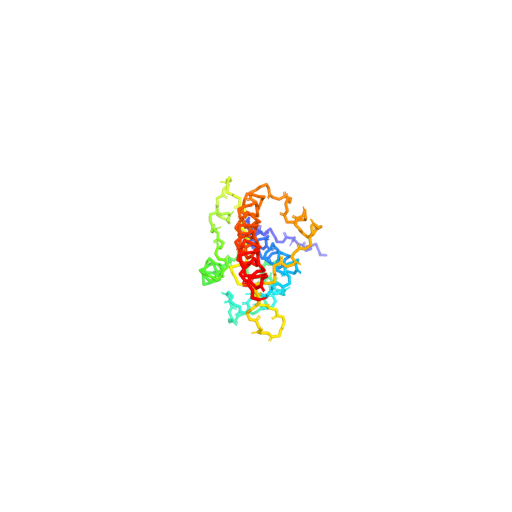52.88 153 ILE A O 1
ATOM 1236 N N . LYS A 1 154 ? -32.199 -3.441 45.243 1.00 42.59 154 LYS A N 1
ATOM 1237 C CA . LYS A 1 154 ? -31.927 -4.468 46.267 1.00 42.59 154 LYS A CA 1
ATOM 1238 C C . LYS A 1 154 ? -31.569 -3.864 47.613 1.00 42.59 154 LYS A C 1
ATOM 1240 O O . LYS A 1 154 ? -30.788 -2.888 47.615 1.00 42.59 154 LYS A O 1
#

Radius of gyration: 20.97 Å; chains: 1; bounding box: 61×28×67 Å

Sequence (154 aa):
MQTQQKKINPETSKFLEVIDEIKNTNRLLDANPKTYSAIAGIIYPSDRTIFTKLKKGVRKKIPLDALVNLATYFKVDMNYIFFEGFDMNYFPEIVMNSDNKKTIDTTVSLEQLKTINKNEHNALALAMSLYEKLAKVMEKLELTIENQSVSKIK